Protein AF-A0A7Y9W424-F1 (afdb_monomer_lite)

Organism: NCBI:txid420952

InterPro domains:
  IPR008920 Transcription regulator FadR/GntR, C-terminal [G3DSA:1.20.120.530] (1-78)
  IPR008920 Transcription regulator FadR/GntR, C-terminal [SSF48008] (2-73)
  IPR011711 GntR, C-terminal [PF07729] (2-68)

Sequence (85 aa):
MRIVNIAGNAAIESILSSSADIMKESQRMPFYRRELVLSTYIEHRVILDALKARDSIAAGQAIETHISNAAQRAGVYFPTPQTRT

Secondary structure (DSSP, 8-state):
-HHHHTT--HHHHHHHHHTHHHHHHHHHGGGSSGGGTTHHHHHHHHHHHHHHTT-HHHHHHHHHHHHHHHHHHTT--PPPPP---

Foldseek 3Di:
DVVVVVVVDVVVVVVCVVCVVVVVVLVCLLVVPPVSVCVLVVLVVQLVVCVVVVNPVSNVVSVVVSVQVSCVSVVHHDDDPPPPD

Structure (mmCIF, N/CA/C/O backbone):
data_AF-A0A7Y9W424-F1
#
_entry.id   AF-A0A7Y9W424-F1
#
loop_
_atom_site.group_PDB
_atom_site.id
_atom_site.type_symbol
_atom_site.label_atom_id
_atom_site.label_alt_id
_atom_site.label_comp_id
_atom_site.label_asym_id
_atom_site.label_entity_id
_atom_site.label_seq_id
_atom_site.pdbx_PDB_ins_code
_atom_site.Cartn_x
_atom_site.Cartn_y
_atom_site.Cartn_z
_atom_site.occupancy
_atom_site.B_iso_or_equiv
_atom_site.auth_seq_id
_atom_site.auth_comp_id
_atom_site.auth_asym_id
_atom_site.auth_atom_id
_atom_site.pdbx_PDB_model_num
ATOM 1 N N . MET A 1 1 ? -8.223 6.445 -0.641 1.00 60.88 1 MET A N 1
ATOM 2 C CA . MET A 1 1 ? -7.773 5.478 0.384 1.00 60.88 1 MET A CA 1
ATOM 3 C C . MET A 1 1 ? -8.970 4.852 1.109 1.00 60.88 1 MET A C 1
ATOM 5 O O . MET A 1 1 ? -9.151 5.062 2.295 1.00 60.88 1 MET A O 1
ATOM 9 N N . ARG A 1 2 ? -9.829 4.079 0.422 1.00 74.44 2 ARG A N 1
ATOM 10 C CA . ARG A 1 2 ? -11.097 3.612 1.029 1.00 74.44 2 ARG A CA 1
ATOM 11 C C . ARG A 1 2 ? -10.912 2.640 2.203 1.00 74.44 2 ARG A C 1
ATOM 13 O O . ARG A 1 2 ? -11.705 2.686 3.128 1.00 74.44 2 ARG A O 1
ATOM 20 N N . ILE A 1 3 ? -9.879 1.793 2.174 1.00 78.94 3 ILE A N 1
ATOM 21 C CA . ILE A 1 3 ? -9.627 0.801 3.235 1.00 78.94 3 ILE A CA 1
ATOM 22 C C . ILE A 1 3 ? -9.136 1.466 4.528 1.00 78.94 3 ILE A C 1
ATOM 24 O O . ILE A 1 3 ? -9.588 1.095 5.603 1.00 78.94 3 ILE A O 1
ATOM 28 N N . VAL A 1 4 ? -8.268 2.478 4.436 1.00 79.94 4 VAL A N 1
ATOM 29 C CA . VAL A 1 4 ? -7.746 3.191 5.616 1.00 79.94 4 VAL A CA 1
ATOM 30 C C . VAL A 1 4 ? -8.867 3.889 6.382 1.00 79.94 4 VAL A C 1
ATOM 32 O O . VAL A 1 4 ? -8.901 3.817 7.605 1.00 79.94 4 VAL A O 1
ATOM 35 N N . ASN A 1 5 ? -9.819 4.504 5.679 1.00 83.62 5 ASN A N 1
ATOM 36 C CA . ASN A 1 5 ? -10.913 5.241 6.317 1.00 83.62 5 ASN A CA 1
ATOM 37 C C . ASN A 1 5 ? -11.803 4.342 7.194 1.00 83.62 5 ASN A C 1
ATOM 39 O O . ASN A 1 5 ? -12.402 4.820 8.152 1.00 83.62 5 ASN A O 1
ATOM 43 N N . ILE A 1 6 ? -11.850 3.032 6.920 1.00 85.50 6 ILE A N 1
ATOM 44 C CA . ILE A 1 6 ? -12.595 2.057 7.735 1.00 85.50 6 ILE A CA 1
ATOM 45 C C . ILE A 1 6 ? -11.972 1.905 9.131 1.00 85.50 6 ILE A C 1
ATOM 47 O O . ILE A 1 6 ? -12.678 1.580 10.080 1.00 85.50 6 ILE A O 1
ATOM 51 N N . ALA A 1 7 ? -10.674 2.184 9.288 1.00 84.00 7 ALA A N 1
ATOM 52 C CA . ALA A 1 7 ? -10.007 2.129 10.586 1.00 84.00 7 ALA A CA 1
ATOM 53 C C . ALA A 1 7 ? -10.451 3.249 11.548 1.00 84.00 7 ALA A C 1
ATOM 55 O O . ALA A 1 7 ? -10.106 3.198 12.726 1.00 84.00 7 ALA A O 1
ATOM 56 N N . GLY A 1 8 ? -11.179 4.270 11.070 1.00 88.06 8 GLY A N 1
ATOM 57 C CA . GLY A 1 8 ? -11.704 5.355 11.908 1.00 88.06 8 GLY A CA 1
ATOM 58 C C . GLY A 1 8 ? -10.630 6.244 12.547 1.00 88.06 8 GLY A C 1
ATOM 59 O O . GLY A 1 8 ? -10.913 6.953 13.509 1.00 88.06 8 GLY A O 1
ATOM 60 N N . ASN A 1 9 ? -9.393 6.209 12.038 1.00 91.00 9 ASN A N 1
ATOM 61 C CA . ASN A 1 9 ? -8.272 6.973 12.579 1.00 91.00 9 ASN A CA 1
ATOM 62 C C . ASN A 1 9 ? -7.987 8.215 11.721 1.00 91.00 9 ASN A C 1
ATOM 64 O O . ASN A 1 9 ? -7.235 8.158 10.746 1.00 91.00 9 ASN A O 1
ATOM 68 N N . ALA A 1 10 ? -8.563 9.348 12.129 1.00 88.88 10 ALA A N 1
ATOM 69 C CA . ALA A 1 10 ? -8.422 10.631 11.440 1.00 88.88 10 ALA A CA 1
ATOM 70 C C . ALA A 1 10 ? -6.965 11.131 11.344 1.00 88.88 10 ALA A C 1
ATOM 72 O O . ALA A 1 10 ? -6.608 11.808 10.381 1.00 88.88 10 ALA A O 1
ATOM 73 N N . ALA A 1 11 ? -6.100 10.787 12.306 1.00 90.38 11 ALA A N 1
ATOM 74 C CA . ALA A 1 11 ? -4.690 11.170 12.254 1.00 90.38 11 ALA A CA 1
ATOM 75 C C . ALA A 1 11 ? -3.956 10.431 11.123 1.00 90.38 11 ALA A C 1
ATOM 77 O O . ALA A 1 11 ? -3.258 11.055 10.325 1.00 90.38 11 ALA A O 1
ATOM 78 N N . ILE A 1 12 ? -4.167 9.115 11.008 1.00 86.31 12 ILE A N 1
ATOM 79 C CA . ILE A 1 12 ? -3.609 8.307 9.912 1.00 86.31 12 ILE A CA 1
ATOM 80 C C . ILE A 1 12 ? -4.181 8.759 8.564 1.00 86.31 12 ILE A C 1
ATOM 82 O O . ILE A 1 12 ? -3.434 8.894 7.594 1.00 86.31 12 ILE A O 1
ATOM 86 N N . GLU A 1 13 ? -5.486 9.028 8.496 1.00 88.06 13 GLU A N 1
ATOM 87 C CA . GLU A 1 13 ? -6.123 9.544 7.281 1.00 88.06 13 GLU A CA 1
ATOM 88 C C . GLU A 1 13 ? -5.482 10.860 6.819 1.00 88.06 13 GLU A C 1
ATOM 90 O O . GLU A 1 13 ? -5.157 10.998 5.637 1.00 88.06 13 GLU A O 1
ATOM 95 N N . SER A 1 14 ? -5.244 11.795 7.742 1.00 89.19 14 SER A N 1
ATOM 96 C CA . SER A 1 14 ? -4.593 13.076 7.450 1.00 89.19 14 SER A CA 1
ATOM 97 C C . SER A 1 14 ? -3.174 12.892 6.899 1.00 89.19 14 SER A C 1
ATOM 99 O O . SER A 1 14 ? -2.843 13.441 5.846 1.00 89.19 14 SER A O 1
ATOM 101 N N . ILE A 1 15 ? -2.360 12.043 7.541 1.00 87.88 15 ILE A N 1
ATOM 102 C CA . ILE A 1 15 ? -0.980 11.743 7.115 1.00 87.88 15 ILE A CA 1
ATOM 103 C C . ILE A 1 15 ? -0.943 11.139 5.705 1.00 87.88 15 ILE A C 1
ATOM 105 O O . ILE A 1 15 ? -0.117 11.511 4.870 1.00 87.88 15 ILE A O 1
ATOM 109 N N . LEU A 1 16 ? -1.838 10.196 5.411 1.00 84.25 16 LEU A N 1
ATOM 110 C CA . LEU A 1 16 ? -1.851 9.532 4.107 1.00 84.25 16 LEU A CA 1
ATOM 111 C C . LEU A 1 16 ? -2.436 10.430 3.012 1.00 84.25 16 LEU A C 1
ATOM 113 O O . LEU A 1 16 ? -2.012 10.340 1.859 1.00 84.25 16 LEU A O 1
ATOM 117 N N . SER A 1 17 ? -3.370 11.316 3.362 1.00 85.44 17 SER A N 1
ATOM 118 C CA . SER A 1 17 ? -3.956 12.283 2.428 1.00 85.44 17 SER A CA 1
ATOM 119 C C . SER A 1 17 ? -2.969 13.381 2.042 1.00 85.44 17 SER A C 1
ATOM 121 O O . SER A 1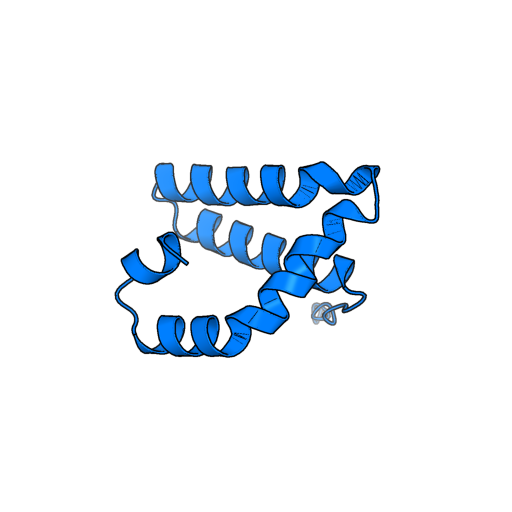 17 ? -2.906 13.745 0.870 1.00 85.44 17 SER A O 1
ATOM 123 N N . SER A 1 18 ? -2.146 13.862 2.980 1.00 87.31 18 SER A N 1
ATOM 124 C CA . SER A 1 18 ? -1.106 14.859 2.685 1.00 87.31 18 SER A CA 1
ATOM 125 C C . SER A 1 18 ? -0.006 14.319 1.762 1.00 87.31 18 SER A C 1
ATOM 127 O O . SER A 1 18 ? 0.641 15.086 1.054 1.00 87.31 18 SER A O 1
ATOM 129 N N . SER A 1 19 ? 0.160 12.994 1.710 1.00 83.00 19 SER A N 1
ATOM 130 C CA . SER A 1 19 ? 1.143 12.303 0.865 1.00 83.00 19 SER A CA 1
ATOM 131 C C . SER A 1 19 ? 0.571 11.817 -0.476 1.00 83.00 19 SER A C 1
ATOM 133 O O . SER A 1 19 ? 1.256 11.112 -1.220 1.00 83.00 19 SER A O 1
ATOM 135 N N . ALA A 1 20 ? -0.685 12.150 -0.799 1.00 81.19 20 ALA A N 1
ATOM 136 C CA . ALA A 1 20 ? -1.422 11.522 -1.896 1.00 81.19 20 ALA A CA 1
ATOM 137 C C . ALA A 1 20 ? -0.758 11.690 -3.273 1.00 81.19 20 ALA A C 1
ATOM 139 O O . ALA A 1 20 ? -0.738 10.737 -4.052 1.00 81.19 20 ALA A O 1
ATOM 140 N N . ASP A 1 21 ? -0.201 12.863 -3.579 1.00 82.94 21 ASP A N 1
ATOM 141 C CA . ASP A 1 21 ? 0.424 13.109 -4.884 1.00 82.94 21 ASP A CA 1
ATOM 142 C C . ASP A 1 21 ? 1.764 12.382 -5.034 1.00 82.94 21 ASP A C 1
ATOM 144 O O . ASP A 1 21 ? 1.991 11.723 -6.047 1.00 82.94 21 ASP A O 1
ATOM 148 N N . ILE A 1 22 ? 2.596 12.374 -3.988 1.00 80.38 22 ILE A N 1
ATOM 149 C CA . ILE A 1 22 ? 3.838 11.581 -3.952 1.00 80.38 22 ILE A CA 1
ATOM 150 C C . ILE A 1 22 ? 3.522 10.085 -4.107 1.00 80.38 22 ILE A C 1
ATOM 152 O O . ILE A 1 22 ? 4.209 9.349 -4.819 1.00 80.38 22 ILE A O 1
ATOM 156 N N . MET A 1 23 ? 2.438 9.624 -3.483 1.00 80.31 23 MET A N 1
ATOM 157 C CA . MET A 1 23 ? 2.025 8.226 -3.535 1.00 80.31 23 MET A CA 1
ATOM 158 C C . MET A 1 23 ? 1.542 7.802 -4.930 1.00 80.31 23 MET A C 1
ATOM 160 O O . MET A 1 23 ? 1.795 6.664 -5.328 1.00 80.31 23 MET A O 1
ATOM 164 N N . LYS A 1 24 ? 0.927 8.704 -5.711 1.00 83.38 24 LYS A N 1
ATOM 165 C CA . LYS A 1 24 ? 0.571 8.431 -7.118 1.00 83.38 24 LYS A CA 1
ATOM 166 C C . LYS A 1 24 ? 1.805 8.146 -7.969 1.00 83.38 24 LYS A C 1
ATOM 168 O O . LYS A 1 24 ? 1.765 7.234 -8.791 1.00 83.38 24 LYS A O 1
ATOM 173 N N . GLU A 1 25 ? 2.898 8.879 -7.765 1.00 80.38 25 GLU A N 1
ATOM 174 C CA . GLU A 1 25 ? 4.138 8.635 -8.510 1.00 80.38 25 GLU A CA 1
ATOM 175 C C . GLU A 1 25 ? 4.758 7.281 -8.150 1.00 80.38 25 GLU A C 1
ATOM 177 O O . GLU A 1 25 ? 5.097 6.498 -9.039 1.00 80.38 25 GLU A O 1
ATOM 182 N N . SER A 1 26 ? 4.792 6.935 -6.859 1.00 77.31 26 SER A N 1
ATOM 183 C CA . SER A 1 26 ? 5.245 5.613 -6.396 1.00 77.31 26 SER A CA 1
ATOM 184 C C . SER A 1 26 ? 4.425 4.464 -7.007 1.00 77.31 26 SER A C 1
ATOM 186 O O . SER A 1 26 ? 4.970 3.440 -7.423 1.00 77.31 26 SER A O 1
ATOM 188 N N . GLN A 1 27 ? 3.112 4.654 -7.168 1.00 82.31 27 GLN A N 1
ATOM 189 C CA . GLN A 1 27 ? 2.220 3.663 -7.777 1.00 82.31 27 GLN A CA 1
ATO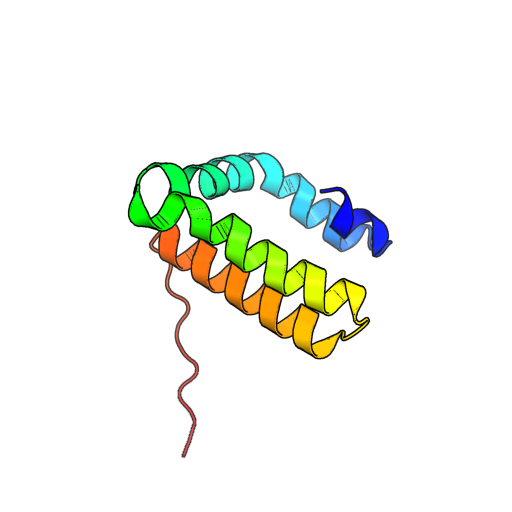M 190 C C . GLN A 1 27 ? 2.465 3.434 -9.274 1.00 82.31 27 GLN A C 1
ATOM 192 O O . GLN A 1 27 ? 2.081 2.380 -9.781 1.00 82.31 27 GLN A O 1
ATOM 197 N N . ARG A 1 28 ? 3.113 4.365 -9.987 1.00 85.00 28 ARG A N 1
ATOM 198 C CA . ARG A 1 28 ? 3.486 4.175 -11.401 1.00 85.00 28 ARG A CA 1
ATOM 199 C C . ARG A 1 28 ? 4.726 3.296 -11.574 1.00 85.00 28 ARG A C 1
ATOM 201 O O . ARG A 1 28 ? 4.895 2.681 -12.623 1.00 85.00 28 ARG A O 1
ATOM 208 N N . MET A 1 29 ? 5.562 3.183 -10.541 1.00 82.88 29 MET A N 1
ATOM 209 C CA . MET A 1 29 ? 6.860 2.501 -10.607 1.00 82.88 29 MET A CA 1
ATOM 210 C C . MET A 1 29 ? 6.822 1.040 -11.094 1.00 82.88 29 MET A C 1
ATOM 212 O O . MET A 1 29 ? 7.683 0.673 -11.897 1.00 82.88 29 MET A O 1
ATOM 216 N N . PRO A 1 30 ? 5.852 0.197 -10.684 1.00 81.56 30 PRO A N 1
ATOM 217 C CA . PRO A 1 30 ? 5.759 -1.183 -11.164 1.00 81.56 30 PRO A CA 1
ATOM 218 C C . PRO A 1 30 ? 5.507 -1.299 -12.672 1.00 81.56 30 PRO A C 1
ATOM 220 O O . PRO A 1 30 ? 5.792 -2.338 -13.251 1.00 81.56 30 PRO A O 1
ATOM 223 N N . PHE A 1 31 ? 4.994 -0.252 -13.325 1.00 82.75 31 PHE A N 1
ATOM 224 C CA . PHE A 1 31 ? 4.660 -0.283 -14.750 1.00 82.75 31 PHE A CA 1
ATOM 225 C C . PHE A 1 31 ? 5.845 0.055 -15.664 1.00 82.75 31 PHE A C 1
ATOM 227 O O . PHE A 1 31 ? 5.796 -0.258 -16.851 1.00 82.75 31 PHE A O 1
ATOM 234 N N . TYR A 1 32 ? 6.927 0.634 -15.129 1.00 83.88 32 TYR A N 1
ATOM 235 C CA . TYR A 1 32 ? 8.159 0.880 -15.894 1.00 83.88 32 TYR A CA 1
ATOM 236 C C . TYR A 1 32 ? 8.986 -0.391 -16.126 1.00 83.88 32 TYR A C 1
ATOM 238 O O . TYR A 1 32 ? 9.859 -0.412 -16.991 1.00 83.88 32 TYR A O 1
ATOM 246 N N . ARG A 1 33 ? 8.715 -1.452 -15.358 1.00 83.31 33 ARG A N 1
ATOM 247 C CA . ARG A 1 33 ? 9.404 -2.743 -15.413 1.00 83.31 33 ARG A CA 1
ATOM 248 C C . ARG A 1 33 ? 8.384 -3.851 -15.630 1.00 83.31 33 ARG A C 1
ATOM 250 O O . ARG A 1 33 ? 7.585 -4.137 -14.744 1.00 83.31 33 ARG A O 1
ATOM 257 N N . ARG A 1 34 ? 8.384 -4.463 -16.818 1.00 84.38 34 ARG A N 1
ATOM 258 C CA . ARG A 1 34 ? 7.352 -5.428 -17.244 1.00 84.38 34 ARG A CA 1
ATOM 259 C C . ARG A 1 34 ? 7.189 -6.587 -16.257 1.00 84.38 34 ARG A C 1
ATOM 261 O O . ARG A 1 34 ? 6.074 -7.033 -16.009 1.00 84.38 34 ARG A O 1
ATOM 268 N N . GLU A 1 35 ? 8.292 -7.049 -15.691 1.00 87.50 35 GLU A N 1
ATOM 269 C CA . GLU A 1 35 ? 8.360 -8.121 -14.705 1.00 87.50 35 GLU A CA 1
ATOM 270 C C . GLU A 1 35 ? 7.714 -7.763 -13.355 1.00 87.50 35 GLU A C 1
ATOM 272 O O . GLU A 1 35 ? 7.327 -8.659 -12.610 1.00 87.50 35 GLU A O 1
ATOM 277 N N . LEU A 1 36 ? 7.539 -6.472 -13.053 1.00 87.00 36 LEU A N 1
ATOM 278 C CA . LEU A 1 36 ? 6.975 -5.985 -11.790 1.00 87.00 36 LEU A CA 1
ATOM 279 C C . LEU A 1 36 ? 5.507 -5.553 -11.892 1.00 87.00 36 LEU A C 1
ATOM 281 O O . LEU A 1 36 ? 4.901 -5.206 -10.879 1.00 87.00 36 LEU A O 1
ATOM 285 N N . VAL A 1 37 ? 4.904 -5.600 -13.084 1.00 88.81 37 VAL A N 1
ATOM 286 C CA . VAL A 1 37 ? 3.538 -5.098 -13.336 1.00 88.81 37 VAL A CA 1
ATOM 287 C C . VAL A 1 37 ? 2.498 -5.725 -12.401 1.00 88.81 37 VAL A C 1
ATOM 289 O O . VAL A 1 37 ? 1.551 -5.057 -11.993 1.00 88.81 37 VAL A O 1
ATOM 292 N N . LEU A 1 38 ? 2.676 -6.995 -12.023 1.00 93.00 38 LEU A N 1
ATOM 293 C CA . LEU A 1 38 ? 1.754 -7.703 -11.129 1.00 93.00 38 LEU A CA 1
ATOM 294 C C . LEU A 1 38 ? 2.142 -7.641 -9.646 1.00 93.00 38 LEU A C 1
ATOM 296 O O . LEU A 1 38 ? 1.367 -8.111 -8.814 1.00 93.00 38 LEU A O 1
ATOM 300 N N . SER A 1 39 ? 3.295 -7.069 -9.283 1.00 92.06 39 SER A N 1
ATOM 301 C CA . SER A 1 39 ? 3.800 -7.117 -7.904 1.00 92.06 39 SER A CA 1
ATOM 302 C C . SER A 1 39 ? 2.807 -6.525 -6.905 1.00 92.06 39 SER A C 1
ATOM 304 O O . SER A 1 39 ? 2.475 -7.171 -5.916 1.00 92.06 39 SER A O 1
ATOM 306 N N . THR A 1 40 ? 2.252 -5.343 -7.189 1.00 91.56 40 THR A N 1
ATOM 307 C CA . THR A 1 40 ? 1.294 -4.687 -6.282 1.00 91.56 40 THR A CA 1
ATOM 308 C C . THR A 1 40 ? -0.034 -5.432 -6.199 1.00 91.56 40 THR A C 1
ATOM 310 O O . THR A 1 40 ? -0.638 -5.477 -5.134 1.00 91.56 40 THR A O 1
ATOM 313 N N . TYR A 1 41 ? -0.486 -6.061 -7.289 1.00 92.75 41 TYR A N 1
ATOM 314 C CA . TYR A 1 41 ? -1.683 -6.904 -7.269 1.00 92.75 41 TYR A CA 1
ATOM 315 C C . TYR A 1 41 ? -1.502 -8.109 -6.338 1.00 92.75 41 TYR A C 1
ATOM 317 O O . TYR A 1 41 ? -2.369 -8.379 -5.505 1.00 92.75 41 TYR A O 1
ATOM 325 N N . ILE A 1 42 ? -0.372 -8.810 -6.466 1.00 95.81 42 ILE A N 1
ATOM 326 C CA . ILE A 1 42 ? -0.056 -9.987 -5.651 1.00 95.81 42 ILE A CA 1
ATOM 327 C C . ILE A 1 42 ? 0.065 -9.581 -4.178 1.00 95.81 42 ILE A C 1
ATOM 329 O O . ILE A 1 42 ? -0.584 -10.181 -3.326 1.00 95.81 42 ILE A O 1
ATOM 333 N N . GLU A 1 43 ? 0.816 -8.517 -3.886 1.00 95.88 43 GLU A N 1
ATOM 334 C CA . GLU A 1 43 ? 0.982 -7.973 -2.531 1.00 95.88 43 GLU A CA 1
ATOM 335 C C . GLU A 1 43 ? -0.366 -7.577 -1.903 1.00 95.88 43 GLU A C 1
ATOM 337 O O . GLU A 1 43 ? -0.675 -7.970 -0.777 1.00 95.88 43 GLU A O 1
ATOM 342 N N . HIS A 1 44 ? -1.221 -6.860 -2.640 1.00 95.44 44 HIS A N 1
ATOM 343 C CA . HIS A 1 44 ? -2.544 -6.476 -2.147 1.00 95.44 44 HIS A CA 1
ATOM 344 C C . HIS A 1 44 ? -3.464 -7.677 -1.909 1.00 95.44 44 HIS A C 1
ATOM 346 O O . HIS A 1 44 ? -4.259 -7.635 -0.969 1.00 95.44 44 HIS A O 1
ATOM 352 N N . ARG A 1 45 ? -3.376 -8.750 -2.713 1.00 97.38 45 ARG A N 1
ATOM 353 C CA . ARG A 1 45 ? -4.141 -9.977 -2.436 1.00 97.38 45 ARG A CA 1
ATOM 354 C C . ARG A 1 45 ? -3.779 -10.569 -1.085 1.00 97.38 45 ARG A C 1
ATOM 356 O O . ARG A 1 45 ? -4.693 -10.892 -0.340 1.00 97.38 45 ARG A O 1
ATOM 363 N N . VAL A 1 46 ? -2.492 -10.642 -0.748 1.00 98.19 46 VAL A N 1
ATOM 364 C CA . VAL A 1 46 ? -2.043 -11.178 0.547 1.00 98.19 46 VAL A CA 1
ATOM 365 C C . VAL A 1 46 ? -2.628 -10.366 1.706 1.00 98.19 46 VAL A C 1
ATOM 367 O O . VAL A 1 46 ? -3.183 -10.939 2.641 1.00 98.19 46 VAL A O 1
ATOM 370 N N . ILE A 1 47 ? -2.591 -9.032 1.611 1.00 96.50 47 ILE A N 1
ATOM 371 C CA . ILE A 1 47 ? -3.187 -8.144 2.623 1.00 96.50 47 ILE A CA 1
ATOM 372 C C . ILE A 1 47 ? -4.698 -8.393 2.743 1.00 96.50 47 ILE A C 1
ATOM 374 O O . ILE A 1 47 ? -5.223 -8.546 3.845 1.00 96.50 47 ILE A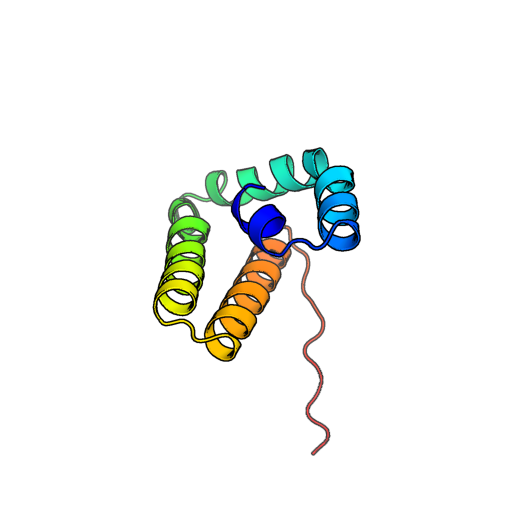 O 1
ATOM 378 N N . LEU A 1 48 ? -5.414 -8.440 1.615 1.00 96.12 48 LEU A N 1
ATOM 379 C CA . LEU A 1 48 ? -6.864 -8.643 1.609 1.00 96.12 48 LEU A CA 1
ATOM 380 C C . LEU A 1 48 ? -7.268 -10.020 2.136 1.00 96.12 48 LEU A C 1
ATOM 382 O O . LEU A 1 48 ? -8.278 -10.120 2.832 1.00 96.12 48 LEU A O 1
ATOM 386 N N . ASP A 1 49 ? -6.509 -11.064 1.814 1.00 98.00 49 ASP A N 1
ATOM 387 C CA . ASP A 1 49 ? -6.776 -12.423 2.276 1.00 98.00 49 ASP A CA 1
ATOM 388 C C . ASP A 1 49 ? -6.592 -12.515 3.806 1.00 98.00 49 ASP A C 1
ATOM 390 O O . ASP A 1 49 ? -7.467 -13.055 4.486 1.00 98.00 49 ASP A O 1
ATOM 394 N N . ALA A 1 50 ? -5.564 -11.868 4.374 1.00 98.00 50 ALA A N 1
ATOM 395 C CA . ALA A 1 50 ? -5.385 -11.759 5.828 1.00 98.00 50 ALA A CA 1
ATOM 396 C C . ALA A 1 50 ? -6.511 -10.960 6.513 1.00 98.00 50 ALA A C 1
ATOM 398 O O . ALA A 1 50 ? -7.075 -11.395 7.521 1.00 98.00 50 ALA A O 1
ATOM 399 N N . LEU A 1 51 ? -6.914 -9.822 5.932 1.00 95.12 51 LEU A N 1
ATOM 400 C CA . LEU A 1 51 ? -8.032 -9.021 6.448 1.00 95.12 51 LEU A CA 1
ATOM 401 C C . LEU A 1 51 ? -9.355 -9.801 6.431 1.00 95.12 51 LEU A C 1
ATOM 403 O O . LEU A 1 51 ? -10.119 -9.737 7.395 1.00 95.12 51 LEU A O 1
ATOM 407 N N . LYS A 1 52 ? -9.628 -10.566 5.366 1.00 96.62 52 LYS A N 1
ATOM 408 C CA . LYS A 1 52 ? -10.813 -11.437 5.269 1.00 96.62 52 LYS A CA 1
ATOM 409 C C . LYS A 1 52 ? -10.805 -12.541 6.320 1.00 96.62 52 LYS A C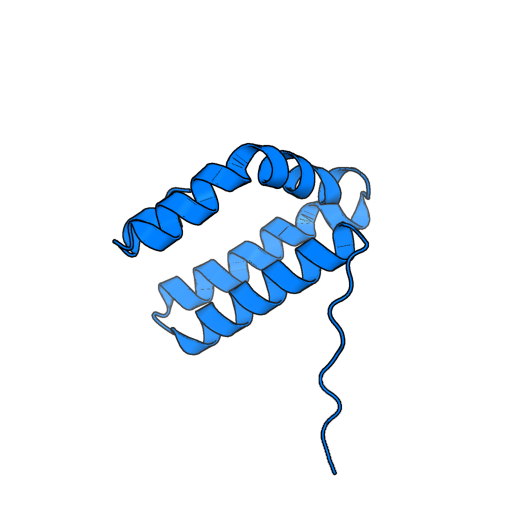 1
ATOM 411 O O . LYS A 1 52 ? -11.859 -12.844 6.876 1.00 96.62 52 LYS A O 1
ATOM 416 N N . ALA A 1 53 ? -9.633 -13.103 6.606 1.00 98.12 53 ALA A N 1
ATOM 417 C CA . ALA A 1 53 ? -9.442 -14.080 7.671 1.00 98.12 53 ALA A CA 1
ATOM 418 C C . ALA A 1 53 ? -9.537 -13.468 9.082 1.00 98.12 53 ALA A C 1
ATOM 420 O O . ALA A 1 53 ? -9.569 -14.209 10.059 1.00 98.12 53 ALA A O 1
ATOM 421 N N . ARG A 1 54 ? -9.621 -12.130 9.195 1.00 96.38 54 ARG A N 1
ATOM 422 C CA . ARG A 1 54 ? -9.560 -11.373 10.458 1.00 96.38 54 ARG A CA 1
ATOM 423 C C . ARG A 1 54 ? -8.265 -11.622 11.238 1.00 96.38 54 ARG A C 1
ATOM 425 O O . ARG A 1 54 ? -8.243 -11.477 12.457 1.00 96.38 54 ARG A O 1
ATOM 432 N N . ASP A 1 55 ? -7.191 -11.956 10.531 1.00 98.19 55 ASP A N 1
ATOM 433 C CA . ASP A 1 55 ? -5.868 -12.141 11.112 1.00 98.19 55 ASP A CA 1
ATOM 434 C C . ASP A 1 55 ? -5.113 -10.809 11.081 1.00 98.19 55 ASP A C 1
ATOM 436 O O . ASP A 1 55 ? -4.569 -10.389 10.056 1.00 98.19 55 ASP A O 1
ATOM 440 N N . SER A 1 56 ? -5.129 -10.104 12.212 1.00 95.12 56 SER A N 1
ATOM 441 C CA . SER A 1 56 ? -4.488 -8.794 12.334 1.00 95.12 56 SER A CA 1
ATOM 442 C C . SER A 1 56 ? -2.964 -8.869 12.274 1.00 95.12 56 SER A C 1
ATOM 444 O O . SER A 1 56 ? -2.345 -7.934 11.764 1.00 95.12 56 SER A O 1
ATOM 446 N N . ILE A 1 57 ? -2.354 -9.962 12.747 1.00 97.69 57 ILE A N 1
ATOM 447 C CA . ILE A 1 57 ? -0.897 -10.128 12.718 1.00 97.69 57 ILE A CA 1
ATOM 448 C C . ILE A 1 57 ? -0.439 -10.375 11.284 1.00 97.69 57 ILE A C 1
ATOM 450 O O . ILE A 1 57 ? 0.450 -9.670 10.803 1.00 97.69 57 ILE A O 1
ATOM 454 N N . ALA A 1 58 ? -1.089 -11.296 10.570 1.00 97.94 58 ALA A N 1
ATOM 455 C CA . ALA A 1 58 ? -0.776 -11.548 9.167 1.00 97.94 58 ALA A CA 1
ATOM 456 C C . ALA A 1 58 ? -1.029 -10.306 8.297 1.00 97.94 58 ALA A C 1
ATOM 458 O O . ALA A 1 58 ? -0.223 -9.992 7.420 1.00 97.94 58 ALA A O 1
ATOM 459 N N . ALA A 1 59 ? -2.104 -9.552 8.560 1.00 96.50 59 ALA A N 1
ATOM 460 C CA . ALA A 1 59 ? -2.372 -8.302 7.851 1.00 96.50 59 ALA A CA 1
ATOM 461 C C . ALA A 1 59 ? -1.271 -7.255 8.099 1.00 96.50 59 ALA A C 1
ATOM 463 O O . ALA A 1 59 ? -0.845 -6.594 7.151 1.00 96.50 59 ALA A O 1
ATOM 464 N N . GLY A 1 60 ? -0.787 -7.142 9.343 1.00 94.94 60 GLY A N 1
ATOM 465 C CA . GLY A 1 60 ? 0.337 -6.282 9.723 1.00 94.94 60 GLY A CA 1
ATOM 466 C C . GLY A 1 60 ? 1.630 -6.640 8.984 1.00 94.94 60 GLY A C 1
ATOM 467 O O . GLY A 1 60 ? 2.231 -5.798 8.320 1.00 94.94 60 GLY A O 1
ATOM 468 N N . GLN A 1 61 ? 2.011 -7.916 8.995 1.00 97.81 61 GLN A N 1
ATOM 469 C CA . GLN A 1 61 ? 3.206 -8.394 8.290 1.00 97.81 61 GLN A CA 1
ATOM 470 C C . GLN A 1 61 ? 3.110 -8.191 6.770 1.00 97.81 61 GLN A C 1
ATOM 472 O O . GLN A 1 61 ? 4.079 -7.794 6.114 1.00 97.81 61 GLN A O 1
ATOM 477 N N . ALA A 1 62 ? 1.930 -8.437 6.195 1.00 97.12 62 ALA A N 1
ATOM 478 C CA . ALA A 1 62 ? 1.693 -8.261 4.769 1.00 97.12 62 ALA A CA 1
ATOM 479 C C . ALA A 1 62 ? 1.814 -6.788 4.345 1.00 97.12 62 ALA A C 1
ATOM 481 O O . ALA A 1 62 ? 2.427 -6.500 3.313 1.00 97.12 62 ALA A O 1
ATOM 482 N N . ILE A 1 63 ? 1.279 -5.847 5.137 1.00 94.31 63 ILE A N 1
ATOM 483 C CA . ILE A 1 63 ? 1.393 -4.418 4.818 1.00 94.31 63 ILE A CA 1
ATOM 484 C C . ILE A 1 63 ? 2.826 -3.898 5.003 1.00 94.31 63 ILE A C 1
ATOM 486 O O . ILE A 1 63 ? 3.296 -3.136 4.161 1.00 94.31 63 ILE A O 1
ATOM 490 N N . GLU A 1 64 ? 3.560 -4.355 6.021 1.00 94.81 64 GLU A N 1
ATOM 491 C CA . GLU A 1 64 ? 4.981 -4.015 6.209 1.00 94.81 64 GLU A CA 1
ATOM 492 C C . GLU A 1 64 ? 5.844 -4.493 5.034 1.00 94.81 64 GLU A C 1
ATOM 494 O O . GLU A 1 64 ? 6.682 -3.748 4.510 1.00 94.81 64 GLU A O 1
ATOM 499 N N . THR A 1 65 ? 5.589 -5.717 4.565 1.00 95.81 65 THR A N 1
ATOM 500 C CA . THR A 1 65 ? 6.263 -6.285 3.391 1.00 95.81 65 THR A CA 1
ATOM 501 C C . THR A 1 65 ? 5.950 -5.471 2.135 1.00 95.81 65 THR A C 1
ATOM 503 O O . THR A 1 65 ? 6.857 -5.109 1.387 1.00 95.81 65 THR A O 1
ATOM 506 N N . HIS A 1 66 ? 4.679 -5.117 1.917 1.00 93.62 66 HIS A N 1
ATOM 507 C CA . HIS A 1 66 ? 4.266 -4.280 0.789 1.00 93.62 66 HIS A CA 1
ATOM 508 C C . HIS A 1 66 ? 4.954 -2.904 0.795 1.00 93.62 66 HIS A C 1
ATOM 510 O O . HIS A 1 66 ? 5.471 -2.476 -0.239 1.00 93.62 66 HIS A O 1
ATOM 516 N N . ILE A 1 67 ? 5.008 -2.230 1.950 1.00 90.38 67 ILE A N 1
ATOM 517 C CA . ILE A 1 67 ? 5.677 -0.926 2.101 1.00 90.38 67 ILE A CA 1
ATOM 518 C C . ILE A 1 67 ? 7.175 -1.052 1.801 1.00 90.38 67 ILE A C 1
ATOM 520 O O . ILE A 1 67 ? 7.726 -0.239 1.056 1.00 90.38 67 ILE A O 1
ATOM 524 N N . SER A 1 68 ? 7.824 -2.096 2.320 1.00 92.25 68 SER A N 1
ATOM 525 C CA . SER A 1 68 ? 9.245 -2.361 2.075 1.00 92.25 68 SER A CA 1
ATOM 526 C C . SER A 1 68 ? 9.530 -2.595 0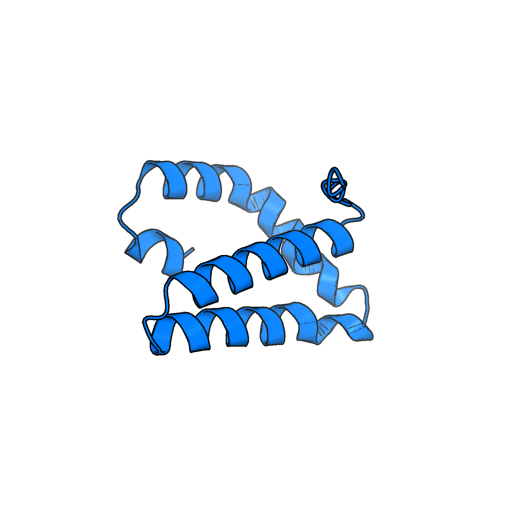.590 1.00 92.25 68 SER A C 1
ATOM 528 O O . SER A 1 68 ? 10.433 -1.976 0.027 1.00 92.25 68 SER A O 1
ATOM 530 N N . ASN A 1 69 ? 8.718 -3.412 -0.083 1.00 91.31 69 ASN A N 1
ATOM 531 C CA . ASN A 1 69 ? 8.854 -3.662 -1.518 1.00 91.31 69 ASN A CA 1
ATOM 532 C C . ASN A 1 69 ? 8.599 -2.397 -2.351 1.00 91.31 69 ASN A C 1
ATOM 534 O O . ASN A 1 69 ? 9.286 -2.156 -3.345 1.00 91.31 69 ASN A O 1
ATOM 538 N N . ALA A 1 70 ? 7.621 -1.572 -1.964 1.00 88.69 70 ALA A N 1
ATOM 539 C CA . ALA A 1 70 ? 7.346 -0.302 -2.628 1.00 88.69 70 ALA A CA 1
ATOM 540 C C . ALA A 1 70 ? 8.542 0.659 -2.530 1.00 88.69 70 ALA A C 1
ATOM 542 O O . ALA A 1 70 ? 8.936 1.239 -3.543 1.00 88.69 70 ALA A O 1
ATOM 543 N N . ALA A 1 71 ? 9.162 0.763 -1.351 1.00 87.88 71 ALA A N 1
ATOM 544 C CA . ALA A 1 71 ? 10.375 1.552 -1.151 1.00 87.88 71 ALA A CA 1
ATOM 545 C C . ALA A 1 71 ? 11.531 1.045 -2.028 1.00 87.88 71 ALA A C 1
ATOM 547 O O . ALA A 1 71 ? 12.133 1.828 -2.764 1.00 87.88 71 ALA A O 1
ATOM 548 N N . GLN A 1 72 ? 11.772 -0.269 -2.052 1.00 88.06 72 GLN A N 1
ATOM 549 C CA . GLN A 1 72 ? 12.831 -0.868 -2.873 1.00 88.06 72 GLN A CA 1
ATOM 550 C C . GLN A 1 72 ? 12.612 -0.630 -4.371 1.00 88.06 72 GLN A C 1
ATOM 552 O O . GLN A 1 72 ? 13.556 -0.332 -5.103 1.00 88.06 72 GLN A O 1
ATOM 557 N N . ARG A 1 73 ? 11.359 -0.688 -4.848 1.00 87.50 73 ARG A N 1
ATOM 558 C CA . ARG A 1 73 ? 11.023 -0.342 -6.241 1.00 87.50 73 ARG A CA 1
ATOM 559 C C . ARG A 1 73 ? 11.341 1.114 -6.580 1.00 87.50 73 ARG A C 1
ATOM 561 O O . ARG A 1 73 ? 11.669 1.383 -7.736 1.00 87.50 73 ARG A O 1
ATOM 568 N N . ALA A 1 74 ? 11.277 2.007 -5.593 1.00 83.75 74 ALA A N 1
ATOM 569 C CA . ALA A 1 74 ? 11.687 3.405 -5.688 1.00 83.75 74 ALA A CA 1
ATOM 570 C C . ALA A 1 74 ? 13.193 3.629 -5.427 1.00 83.75 74 ALA A C 1
ATOM 572 O O . ALA A 1 74 ? 13.647 4.769 -5.433 1.00 83.75 74 ALA A O 1
ATOM 573 N N . GLY A 1 75 ? 13.976 2.564 -5.215 1.00 86.38 75 GLY A N 1
ATOM 574 C CA . GLY A 1 75 ? 15.414 2.640 -4.943 1.00 86.38 75 GLY A CA 1
ATOM 575 C C . GLY A 1 75 ? 15.772 2.948 -3.486 1.00 86.38 75 GLY A C 1
ATOM 576 O O . GLY A 1 75 ? 16.941 3.179 -3.188 1.00 86.38 75 GLY A O 1
ATOM 577 N N . VAL A 1 76 ? 14.796 2.937 -2.576 1.00 87.31 76 VAL A N 1
ATOM 578 C CA . VAL A 1 76 ? 14.998 3.159 -1.141 1.00 87.31 76 VAL A CA 1
ATOM 579 C C . VAL A 1 76 ? 15.073 1.813 -0.427 1.00 87.31 76 VAL A C 1
ATOM 581 O O . VAL A 1 76 ? 14.131 1.024 -0.461 1.00 87.31 76 VAL A O 1
ATOM 584 N N . TYR A 1 77 ? 16.186 1.560 0.256 1.00 86.19 77 TYR A N 1
ATOM 585 C CA . TYR A 1 77 ? 16.401 0.340 1.029 1.00 86.19 77 TYR A CA 1
ATOM 586 C C . TYR A 1 77 ? 16.441 0.690 2.513 1.00 86.19 77 TYR A C 1
ATOM 588 O O . TYR A 1 77 ? 17.253 1.510 2.941 1.00 86.19 77 TYR A O 1
ATOM 596 N N . PHE A 1 78 ? 15.559 0.076 3.300 1.00 76.31 78 PHE A N 1
ATOM 597 C CA . PHE A 1 78 ? 15.614 0.201 4.751 1.00 76.31 78 PHE A CA 1
ATOM 598 C C . PHE A 1 78 ? 16.797 -0.616 5.290 1.00 76.31 78 PHE A C 1
ATOM 600 O O . PHE A 1 78 ? 17.006 -1.741 4.829 1.00 76.31 78 PHE A O 1
ATOM 607 N N . PRO A 1 79 ? 17.580 -0.090 6.248 1.00 76.06 79 PRO A N 1
ATOM 608 C CA . PRO A 1 79 ? 18.631 -0.868 6.885 1.00 76.06 79 PRO A CA 1
ATOM 609 C C . PRO A 1 79 ? 18.009 -2.058 7.621 1.00 76.06 79 PRO A C 1
ATOM 611 O O . PRO A 1 79 ? 17.114 -1.885 8.449 1.00 76.06 79 PRO A O 1
ATOM 614 N N . THR A 1 80 ? 18.482 -3.269 7.331 1.00 59.69 80 THR A N 1
ATOM 615 C CA . THR A 1 80 ? 18.087 -4.464 8.081 1.00 59.69 80 THR A CA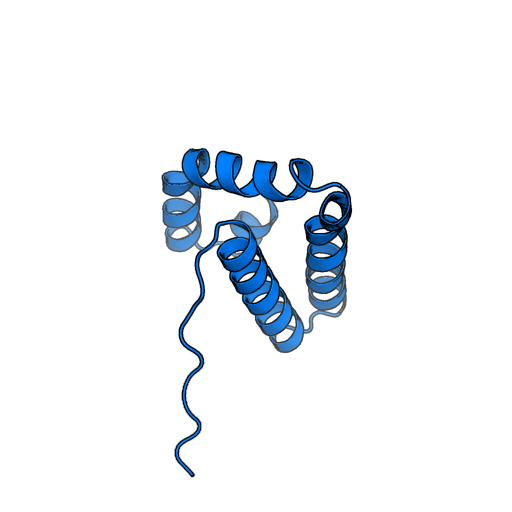 1
ATOM 616 C C . THR A 1 80 ? 18.603 -4.323 9.516 1.00 59.69 80 THR A C 1
ATOM 618 O O . THR A 1 80 ? 19.806 -4.093 9.687 1.00 59.69 80 THR A O 1
ATOM 621 N N . PRO A 1 81 ? 17.761 -4.451 10.559 1.00 57.47 81 PRO A N 1
ATOM 622 C CA . PRO A 1 81 ? 18.254 -4.509 11.927 1.00 57.47 81 PRO A CA 1
ATOM 623 C C . PRO A 1 81 ? 19.253 -5.663 12.034 1.00 57.47 81 PRO A C 1
ATOM 625 O O . PRO A 1 81 ? 18.918 -6.802 11.710 1.00 57.47 81 PRO A O 1
ATOM 628 N N . GLN A 1 82 ? 20.489 -5.380 12.449 1.00 49.91 82 GLN A N 1
ATOM 629 C CA . GLN A 1 82 ? 21.429 -6.452 12.755 1.00 49.91 82 GLN A CA 1
ATOM 630 C C . GLN A 1 82 ? 20.928 -7.168 14.004 1.00 49.91 82 GLN A C 1
ATOM 632 O O . GLN A 1 82 ? 20.792 -6.550 15.063 1.00 49.91 82 GLN A O 1
ATOM 637 N N . THR A 1 83 ? 20.647 -8.464 13.886 1.00 56.78 83 THR A N 1
ATOM 638 C CA . THR A 1 83 ? 20.420 -9.322 15.044 1.00 56.78 83 THR A CA 1
ATOM 639 C C . THR A 1 83 ? 21.675 -9.246 15.907 1.00 56.78 83 THR A C 1
ATOM 641 O O . THR A 1 83 ? 22.730 -9.733 15.504 1.00 56.78 83 THR A O 1
ATOM 644 N N . ARG A 1 84 ? 21.596 -8.590 17.069 1.00 47.84 84 ARG A N 1
ATOM 645 C CA . ARG A 1 84 ? 22.632 -8.737 18.094 1.00 47.84 84 ARG A CA 1
ATOM 646 C C . ARG A 1 84 ? 22.586 -10.195 18.547 1.00 47.84 84 ARG A C 1
ATOM 648 O O . ARG A 1 84 ? 21.608 -10.596 19.173 1.00 47.84 84 ARG A O 1
ATOM 655 N N . THR A 1 85 ? 23.588 -10.963 18.129 1.00 54.66 85 THR A N 1
ATOM 656 C CA . THR A 1 85 ? 23.923 -12.287 18.670 1.00 54.66 85 THR A CA 1
ATOM 657 C C . THR A 1 85 ? 24.285 -12.190 20.138 1.00 54.66 85 THR A C 1
ATOM 659 O O . THR A 1 85 ? 24.986 -11.206 20.477 1.00 54.66 85 THR A O 1
#

Radius of gyration: 14.49 Å; chains: 1; bounding box: 36×29×36 Å

pLDDT: mean 86.14, std 11.16, range [47.84, 98.19]